Protein AF-A0A961CTZ3-F1 (afdb_monomer_lite)

Radius of gyration: 21.8 Å; chains: 1; bounding box: 81×41×42 Å

pLDDT: mean 79.79, std 11.02, range [47.0, 93.25]

Foldseek 3Di:
DDDDPDPPPPPPDPPQQLLRPVVLVVLLVVLVVLLVCVVVVNDPDNVVSVVSNVVSVVVSVVSVCVVPPQDPPVRVCVVVVVVCVVVLVVLVVVLVVLCVVCVPDPPSVVCSVCLNVLNNVVVCVVVVHDLPDPDDDPSSVSPSVHD

Structure (mmCIF, N/CA/C/O backbone):
data_AF-A0A961CTZ3-F1
#
_entry.id   AF-A0A961CTZ3-F1
#
loop_
_atom_site.group_PDB
_atom_site.id
_atom_site.type_symbol
_atom_site.label_atom_id
_atom_site.label_alt_id
_atom_site.label_comp_id
_atom_site.label_asym_id
_atom_site.label_entity_id
_atom_site.label_seq_id
_atom_site.pdbx_PDB_ins_code
_atom_site.Cartn_x
_atom_site.Cartn_y
_atom_site.Cartn_z
_atom_site.occupancy
_atom_site.B_iso_or_equiv
_atom_site.auth_seq_id
_atom_site.auth_comp_id
_atom_site.auth_asym_id
_atom_site.auth_atom_id
_atom_site.pdbx_PDB_model_num
ATOM 1 N N . MET A 1 1 ? -61.938 22.335 6.659 1.00 47.00 1 MET A N 1
ATOM 2 C CA . MET A 1 1 ? -61.024 21.591 5.774 1.00 47.00 1 ME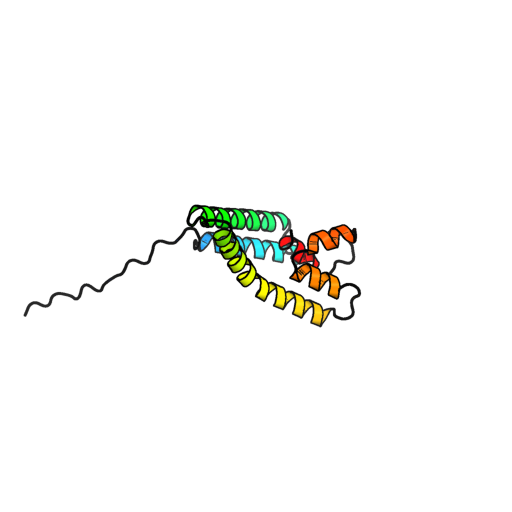T A CA 1
ATOM 3 C C . MET A 1 1 ? -59.648 22.204 5.959 1.00 47.00 1 MET A C 1
ATOM 5 O O . MET A 1 1 ? -59.317 23.171 5.294 1.00 47.00 1 MET A O 1
ATOM 9 N N . THR A 1 2 ? -58.949 21.775 7.008 1.00 52.38 2 THR A N 1
ATOM 10 C CA . THR A 1 2 ? -57.611 22.258 7.365 1.00 52.38 2 THR A CA 1
ATOM 11 C C . THR A 1 2 ? -56.605 21.347 6.687 1.00 52.38 2 THR A C 1
ATOM 13 O O . THR A 1 2 ? -56.461 20.193 7.081 1.00 52.38 2 THR A O 1
ATOM 16 N N . ASP A 1 3 ? -55.985 21.861 5.635 1.00 55.66 3 ASP A N 1
ATOM 17 C CA . ASP A 1 3 ? -54.875 21.227 4.940 1.00 55.66 3 ASP A CA 1
ATOM 18 C C . ASP A 1 3 ? -53.612 21.481 5.776 1.00 55.66 3 ASP A C 1
ATOM 20 O O . ASP A 1 3 ? -53.069 22.587 5.793 1.00 55.66 3 ASP A O 1
ATOM 24 N N . THR A 1 4 ? -53.227 20.513 6.607 1.00 60.91 4 THR A N 1
ATOM 25 C CA . THR A 1 4 ? -51.923 20.523 7.277 1.00 60.91 4 THR A CA 1
ATOM 26 C C . THR A 1 4 ? -50.895 20.032 6.264 1.00 60.91 4 THR A C 1
ATOM 28 O O . THR A 1 4 ? -51.023 18.883 5.836 1.00 60.91 4 THR A O 1
ATOM 31 N N . PRO A 1 5 ? -49.899 20.846 5.868 1.00 63.00 5 PRO A N 1
ATOM 32 C CA . PRO A 1 5 ? -48.878 20.387 4.943 1.00 63.00 5 PRO A CA 1
ATOM 33 C C . PRO A 1 5 ? -48.118 19.223 5.578 1.00 63.00 5 PRO A C 1
ATOM 35 O O . PRO A 1 5 ? -47.675 19.305 6.725 1.00 63.00 5 PRO A O 1
ATOM 38 N N . ASP A 1 6 ? -48.027 18.140 4.812 1.00 63.75 6 ASP A N 1
ATOM 39 C CA . ASP A 1 6 ? -47.239 16.948 5.087 1.00 63.75 6 ASP A CA 1
ATOM 40 C C . ASP A 1 6 ? -45.782 17.369 5.329 1.00 63.75 6 ASP A C 1
ATOM 42 O O . ASP A 1 6 ? -45.063 17.761 4.405 1.00 63.75 6 ASP A O 1
ATOM 46 N N . VAL A 1 7 ? -45.375 17.397 6.601 1.00 64.75 7 VAL A N 1
ATOM 47 C CA . VAL A 1 7 ? -43.984 17.625 6.992 1.00 64.75 7 VAL A CA 1
ATOM 48 C C . VAL A 1 7 ? -43.251 16.352 6.609 1.00 64.75 7 VAL A C 1
ATOM 50 O O . VAL A 1 7 ? -43.203 15.403 7.385 1.00 64.75 7 VAL A O 1
ATOM 53 N N . ALA A 1 8 ? -42.745 16.323 5.378 1.00 61.78 8 ALA A N 1
ATOM 54 C CA . ALA A 1 8 ? -41.881 15.261 4.904 1.00 61.78 8 ALA A CA 1
ATOM 55 C C . ALA A 1 8 ? -40.801 15.000 5.963 1.00 61.78 8 ALA A C 1
ATOM 57 O O . ALA A 1 8 ? -40.076 15.919 6.352 1.00 61.78 8 ALA A O 1
ATOM 58 N N . ASP A 1 9 ? -40.727 13.756 6.439 1.00 58.84 9 ASP A N 1
ATOM 59 C CA . ASP A 1 9 ? -39.667 13.249 7.306 1.00 58.84 9 ASP A CA 1
ATOM 60 C C . ASP A 1 9 ? -38.308 13.414 6.595 1.00 58.84 9 ASP A C 1
ATOM 62 O O . ASP A 1 9 ? -37.780 12.494 5.963 1.00 58.84 9 ASP A O 1
ATOM 66 N N . GLU A 1 10 ? -37.710 14.602 6.679 1.00 64.38 10 GLU A N 1
ATOM 67 C CA . GLU A 1 10 ? -36.299 14.800 6.375 1.00 64.38 10 GLU A CA 1
ATOM 68 C C . GLU A 1 10 ? -35.498 14.149 7.500 1.00 64.38 10 GLU A C 1
ATOM 70 O O . GLU A 1 10 ? -35.098 14.787 8.473 1.00 64.38 10 GLU A O 1
ATOM 75 N N . HIS A 1 11 ? -35.263 12.842 7.385 1.00 65.31 11 HIS A N 1
ATOM 76 C CA . HIS A 1 11 ? -34.263 12.178 8.205 1.00 65.31 11 HIS A CA 1
ATOM 77 C C . HIS A 1 11 ? -32.896 12.818 7.905 1.00 65.31 11 HIS A C 1
ATOM 79 O O . HIS A 1 11 ? -32.377 12.637 6.798 1.00 65.31 11 HIS A O 1
ATOM 85 N N . PRO A 1 12 ? -32.279 13.549 8.857 1.00 68.00 12 PRO A N 1
ATOM 86 C CA . PRO A 1 12 ? -30.979 14.154 8.622 1.00 68.00 12 PRO A CA 1
ATOM 87 C C . PRO A 1 12 ? -29.972 13.046 8.317 1.00 68.00 12 PRO A C 1
ATOM 89 O O . PRO A 1 12 ? -29.875 12.054 9.048 1.00 68.00 12 PRO A O 1
ATOM 92 N N . ALA A 1 13 ? -29.234 13.206 7.216 1.00 67.75 13 ALA A N 1
ATOM 93 C CA . ALA A 1 13 ? -28.199 12.259 6.832 1.00 67.75 13 ALA A CA 1
ATOM 94 C C . ALA A 1 13 ? -27.243 12.046 8.022 1.00 67.75 13 ALA A C 1
ATOM 96 O O . ALA A 1 13 ? -26.835 13.024 8.659 1.00 67.75 13 ALA A O 1
ATOM 97 N N . PRO A 1 14 ? -26.889 10.790 8.355 1.00 65.31 14 PRO A N 1
ATOM 98 C CA . PRO A 1 14 ? -26.038 10.515 9.501 1.00 65.31 14 PRO A CA 1
ATOM 99 C C . PRO A 1 14 ? -24.719 11.288 9.364 1.00 65.31 14 PRO A C 1
ATOM 101 O O . PRO A 1 14 ? -24.164 11.351 8.261 1.00 65.31 14 PRO A O 1
ATOM 104 N N . PRO A 1 15 ? -24.198 11.872 10.459 1.00 62.88 15 PRO A N 1
ATOM 105 C CA . PRO A 1 15 ? -22.993 12.682 10.399 1.00 62.88 15 PRO A CA 1
ATOM 106 C C . PRO A 1 15 ? -21.840 11.859 9.808 1.00 62.88 15 PRO A C 1
ATOM 108 O O . PRO A 1 15 ? -21.703 10.669 10.129 1.00 62.88 15 PRO A O 1
ATOM 111 N N . PRO A 1 16 ? -21.005 12.456 8.938 1.00 60.44 16 PRO A N 1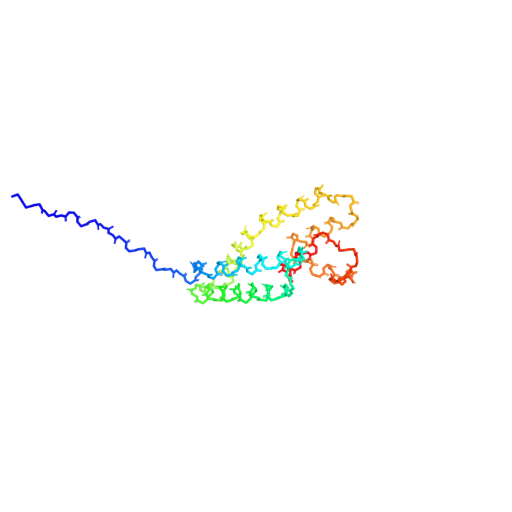
ATOM 112 C CA . PRO A 1 16 ? -19.912 11.739 8.304 1.00 60.44 16 PRO A CA 1
ATOM 113 C C . PRO A 1 16 ? -18.990 11.169 9.381 1.00 60.44 16 PRO A C 1
ATOM 115 O O . PRO A 1 16 ? -18.412 11.895 10.189 1.00 60.44 16 PRO A O 1
ATOM 118 N N . SER A 1 17 ? -18.852 9.844 9.408 1.00 65.50 17 SER A N 1
ATOM 119 C CA . SER A 1 17 ? -17.886 9.208 10.297 1.00 65.50 17 SER A CA 1
ATOM 120 C C . SER A 1 17 ? -16.477 9.600 9.847 1.00 65.50 17 SER A C 1
ATOM 122 O O . SER A 1 17 ? -16.220 9.677 8.646 1.00 65.50 17 SER A O 1
ATOM 124 N N . ILE A 1 18 ? -15.540 9.804 10.778 1.00 64.94 18 ILE A N 1
ATOM 125 C CA . ILE A 1 18 ? -14.134 10.120 10.451 1.00 64.94 18 ILE A CA 1
ATOM 126 C C . ILE A 1 18 ? -13.532 9.060 9.500 1.00 64.94 18 ILE A C 1
ATOM 128 O O . ILE A 1 18 ? -12.705 9.371 8.646 1.00 64.94 18 ILE A O 1
ATOM 132 N N . GLY A 1 19 ? -14.022 7.814 9.577 1.00 60.44 19 GLY A N 1
ATOM 133 C CA . GLY A 1 19 ? -13.673 6.713 8.672 1.00 60.44 19 GLY A CA 1
ATOM 134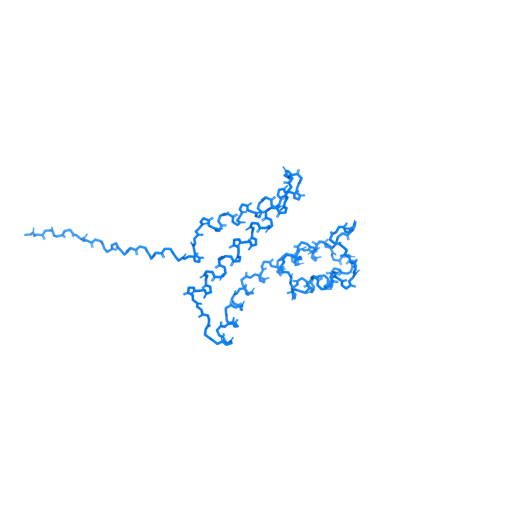 C C . GLY A 1 19 ? -14.170 6.862 7.225 1.00 60.44 19 GLY A C 1
ATOM 135 O O . GLY A 1 19 ? -13.687 6.148 6.348 1.00 60.44 19 GLY A O 1
ATOM 136 N N . THR A 1 20 ? -15.102 7.780 6.968 1.00 64.12 20 THR A N 1
ATOM 137 C CA . THR A 1 20 ? -15.753 8.024 5.672 1.00 64.12 20 THR A CA 1
ATOM 138 C C . THR A 1 20 ? -15.538 9.459 5.184 1.00 64.12 20 THR A C 1
ATOM 140 O O . THR A 1 20 ? -16.355 9.967 4.427 1.00 64.12 20 THR A O 1
ATOM 143 N N . LEU A 1 21 ? -14.466 10.142 5.607 1.00 75.31 21 LEU A N 1
ATOM 144 C CA . LEU A 1 21 ? -14.152 11.487 5.114 1.00 75.31 21 LEU A CA 1
ATOM 145 C C . LEU A 1 21 ? -13.710 11.419 3.641 1.00 75.31 21 LEU A C 1
ATOM 147 O O . LEU A 1 21 ? -12.596 10.950 3.358 1.00 75.31 21 LEU A O 1
ATOM 151 N N . PRO A 1 22 ? -14.533 11.895 2.683 1.00 79.25 22 PRO A N 1
ATOM 152 C CA . PRO A 1 22 ? -14.239 11.734 1.261 1.00 79.25 22 PRO A CA 1
ATOM 153 C C . PRO A 1 22 ? -12.964 12.481 0.855 1.00 79.25 22 PRO A C 1
ATOM 155 O O . PRO A 1 22 ? -12.187 11.971 0.053 1.00 79.25 22 PRO A O 1
ATOM 158 N N . GLY A 1 23 ? -12.689 13.632 1.483 1.00 84.69 23 GLY A N 1
ATOM 159 C CA . GLY A 1 23 ? -11.496 14.441 1.218 1.00 84.69 23 GLY A CA 1
ATOM 160 C C . GLY A 1 23 ? -10.180 13.711 1.503 1.00 84.69 23 GLY A C 1
ATOM 161 O O . GLY A 1 23 ? -9.275 13.734 0.673 1.00 84.69 23 GLY A O 1
ATOM 162 N N . LEU A 1 24 ? -10.083 12.978 2.621 1.00 86.06 24 LEU A N 1
ATOM 163 C CA . LEU A 1 24 ? -8.881 12.192 2.944 1.00 86.06 24 LEU A CA 1
ATOM 164 C C . LEU A 1 24 ? -8.688 11.029 1.968 1.00 86.06 24 LEU A C 1
ATOM 166 O O . LEU A 1 24 ? -7.562 10.686 1.610 1.00 86.06 24 LEU A O 1
ATOM 170 N N . THR A 1 25 ? -9.786 10.429 1.508 1.00 85.81 25 THR A N 1
ATOM 171 C CA . THR A 1 25 ? -9.727 9.387 0.475 1.00 85.81 25 THR A CA 1
ATOM 172 C C . THR A 1 25 ? -9.293 9.968 -0.873 1.00 85.81 25 THR A C 1
ATOM 174 O O . THR A 1 25 ? -8.460 9.359 -1.543 1.00 85.81 25 THR A O 1
ATOM 177 N N . GLY A 1 26 ? -9.773 11.162 -1.231 1.00 87.31 26 GLY A N 1
ATOM 178 C CA . GLY A 1 26 ? -9.342 11.899 -2.421 1.00 87.31 26 GLY A CA 1
ATOM 179 C C . GLY A 1 26 ? -7.852 12.243 -2.391 1.00 87.31 26 GLY A C 1
ATOM 180 O O . GLY A 1 26 ? -7.143 11.954 -3.351 1.00 87.31 26 GLY A O 1
ATOM 181 N N . LEU A 1 27 ? -7.347 12.748 -1.261 1.00 91.06 27 LEU A N 1
ATOM 182 C CA . LEU A 1 27 ? -5.918 13.030 -1.073 1.00 91.06 27 LEU A CA 1
ATOM 183 C C . LEU A 1 27 ? -5.049 11.774 -1.208 1.00 91.06 27 LEU A C 1
ATOM 185 O O . LEU A 1 27 ? -3.997 11.821 -1.841 1.00 91.06 27 LEU A O 1
ATOM 189 N N . ARG A 1 28 ? -5.505 10.628 -0.686 1.00 90.94 28 ARG A N 1
ATOM 190 C CA . ARG A 1 28 ? -4.823 9.340 -0.905 1.00 90.94 28 ARG A CA 1
ATOM 191 C C . ARG A 1 28 ? -4.814 8.948 -2.383 1.00 90.94 28 ARG A C 1
ATOM 193 O O . ARG A 1 28 ? -3.806 8.438 -2.857 1.00 90.94 28 ARG A O 1
ATOM 200 N N . GLY A 1 29 ? -5.906 9.193 -3.107 1.00 90.19 29 GLY A N 1
ATOM 201 C CA . GLY A 1 29 ? -5.973 8.983 -4.555 1.00 90.19 29 GLY A CA 1
ATOM 202 C C . GLY A 1 29 ? -4.966 9.849 -5.314 1.00 90.19 29 GLY A C 1
ATOM 203 O O . GLY A 1 29 ? -4.208 9.327 -6.125 1.00 90.19 29 GLY A O 1
ATOM 204 N N . ILE A 1 30 ? -4.891 11.142 -4.988 1.00 93.25 30 ILE A N 1
ATOM 205 C CA . ILE A 1 30 ? -3.910 12.077 -5.567 1.00 93.25 30 ILE A CA 1
ATOM 206 C C . ILE A 1 30 ? -2.479 11.604 -5.286 1.00 93.25 30 ILE A C 1
ATOM 208 O O . ILE A 1 30 ? -1.647 11.598 -6.191 1.00 93.25 30 ILE A O 1
ATOM 212 N N . ALA A 1 31 ? -2.203 11.148 -4.062 1.00 92.62 31 ALA A N 1
ATOM 213 C CA . ALA A 1 31 ? -0.900 10.609 -3.689 1.00 92.62 31 ALA A CA 1
ATOM 214 C C . ALA A 1 31 ? -0.503 9.402 -4.563 1.00 92.62 31 ALA A C 1
ATOM 216 O O . ALA A 1 31 ? 0.611 9.356 -5.079 1.00 92.62 31 ALA A O 1
ATOM 217 N N . VAL A 1 32 ? -1.432 8.469 -4.813 1.00 91.12 32 VAL A N 1
ATOM 218 C CA . VAL A 1 32 ? -1.205 7.324 -5.716 1.00 91.12 32 VAL A CA 1
ATOM 219 C C . VAL A 1 32 ? -0.968 7.782 -7.158 1.00 91.12 32 VAL A C 1
ATOM 221 O O . VAL A 1 32 ? -0.048 7.288 -7.807 1.00 91.12 32 VAL A O 1
ATOM 224 N N . VAL A 1 33 ? -1.749 8.745 -7.660 1.00 92.56 33 VAL A N 1
ATOM 225 C CA . VAL A 1 33 ? -1.565 9.298 -9.014 1.00 92.56 33 VAL A CA 1
ATOM 226 C C . VAL A 1 33 ? -0.184 9.936 -9.166 1.00 92.56 33 VAL A C 1
ATOM 228 O O . VAL A 1 33 ? 0.481 9.695 -10.171 1.00 92.56 33 VAL A O 1
ATOM 231 N N . ALA A 1 34 ? 0.290 10.680 -8.164 1.00 90.12 34 ALA A N 1
ATOM 232 C CA . ALA A 1 34 ? 1.631 11.262 -8.178 1.00 90.12 34 ALA A CA 1
ATOM 233 C C . ALA A 1 34 ? 2.732 10.185 -8.237 1.00 90.12 34 ALA A C 1
ATOM 235 O O . ALA A 1 34 ? 3.700 10.335 -8.984 1.00 90.12 34 ALA A O 1
ATOM 236 N N . VAL A 1 35 ? 2.567 9.068 -7.515 1.00 88.94 35 VAL A N 1
ATOM 237 C CA . VAL A 1 35 ? 3.500 7.927 -7.574 1.00 88.94 35 VAL A CA 1
ATOM 238 C C . VAL A 1 35 ? 3.516 7.294 -8.966 1.00 88.94 35 VAL A C 1
ATOM 240 O O . VAL A 1 35 ? 4.593 6.997 -9.486 1.00 88.94 35 VAL A O 1
ATOM 243 N N . VAL A 1 36 ? 2.350 7.106 -9.590 1.00 89.88 36 VAL A N 1
ATOM 244 C CA . VAL A 1 36 ? 2.255 6.575 -10.960 1.00 89.88 36 VAL A CA 1
ATOM 245 C C . VAL A 1 36 ? 2.905 7.538 -11.956 1.00 89.88 36 VAL A C 1
ATOM 247 O O . VAL A 1 36 ? 3.732 7.112 -12.757 1.00 89.88 36 VAL A O 1
ATOM 250 N N . ALA A 1 37 ? 2.607 8.837 -11.870 1.00 90.44 37 ALA A N 1
ATOM 251 C CA . ALA A 1 37 ? 3.189 9.861 -12.736 1.00 90.44 37 ALA A CA 1
ATOM 252 C C . ALA A 1 37 ? 4.723 9.913 -12.633 1.00 90.44 37 ALA A C 1
ATOM 254 O O . ALA A 1 37 ? 5.397 10.042 -13.655 1.00 90.44 37 ALA A O 1
ATOM 255 N N . TYR A 1 38 ? 5.278 9.745 -11.428 1.00 87.81 38 TYR A N 1
ATOM 256 C CA . TYR A 1 38 ? 6.723 9.624 -11.223 1.00 87.81 38 TYR A CA 1
ATOM 257 C C . TYR A 1 38 ? 7.321 8.423 -11.969 1.00 87.81 38 TYR A C 1
ATOM 259 O O . TYR A 1 38 ? 8.317 8.575 -12.671 1.00 87.81 38 TYR A O 1
ATOM 267 N N . HIS A 1 39 ? 6.698 7.243 -11.883 1.00 85.06 39 HIS A N 1
ATOM 268 C CA . HIS A 1 39 ? 7.195 6.044 -12.576 1.00 85.06 39 HIS A CA 1
ATOM 269 C C . HIS A 1 39 ? 7.083 6.144 -14.104 1.00 85.06 39 HIS A C 1
ATOM 271 O O . HIS A 1 39 ? 7.855 5.507 -14.814 1.00 85.06 39 HIS A O 1
ATOM 277 N N . LEU A 1 40 ? 6.153 6.956 -14.609 1.00 89.56 40 LEU A N 1
ATOM 278 C CA . LEU A 1 40 ? 6.020 7.261 -16.036 1.00 89.56 40 LEU A CA 1
ATOM 279 C C . LEU A 1 40 ? 6.966 8.383 -16.508 1.00 89.56 40 LEU A C 1
ATOM 281 O O . LEU A 1 40 ? 6.976 8.713 -17.690 1.00 89.56 40 LEU A O 1
ATOM 285 N N . GLY A 1 41 ? 7.756 8.976 -15.605 1.00 88.56 41 GLY A N 1
ATOM 286 C CA . GLY A 1 41 ? 8.712 10.040 -15.921 1.00 88.56 41 GLY A CA 1
ATOM 287 C C . GLY A 1 41 ? 8.111 11.447 -16.011 1.00 88.56 41 GLY A C 1
ATOM 288 O O . GLY A 1 41 ? 8.810 12.374 -16.410 1.00 88.56 41 GLY A O 1
ATOM 289 N N . TYR A 1 42 ? 6.844 11.639 -15.630 1.00 90.44 42 TYR A N 1
ATOM 290 C CA . TYR A 1 42 ? 6.161 12.938 -15.720 1.00 90.44 42 TYR A CA 1
ATOM 291 C C . TYR A 1 42 ? 6.439 13.880 -14.545 1.00 90.44 42 TYR A C 1
ATOM 293 O O . TYR A 1 42 ? 6.212 15.082 -14.662 1.00 90.44 42 TYR A O 1
ATOM 301 N N . LEU A 1 43 ? 6.886 13.357 -13.402 1.00 87.81 43 LEU A N 1
ATOM 302 C CA . LEU A 1 43 ? 7.090 14.149 -12.191 1.00 87.81 43 LEU A CA 1
ATOM 303 C C . LEU A 1 43 ? 8.350 13.686 -11.449 1.00 87.81 43 LEU A C 1
ATOM 305 O O . LEU A 1 43 ? 8.530 12.481 -11.292 1.00 87.81 43 LEU A O 1
ATOM 309 N N . PRO A 1 44 ? 9.208 14.589 -10.945 1.00 84.31 44 PRO A N 1
ATOM 310 C CA . PRO A 1 44 ? 10.241 14.226 -9.980 1.00 84.31 44 PRO A CA 1
ATOM 311 C C . PRO A 1 44 ? 9.642 14.035 -8.573 1.00 84.31 44 PRO A C 1
ATOM 313 O O . PRO A 1 44 ? 8.603 14.594 -8.240 1.00 84.31 44 PRO A O 1
ATOM 316 N N . GLY A 1 45 ? 10.316 13.272 -7.708 1.00 81.56 45 GLY A N 1
ATOM 317 C CA . GLY A 1 45 ? 9.976 13.230 -6.278 1.00 81.56 45 GLY A CA 1
ATOM 318 C C . GLY A 1 45 ? 8.815 12.314 -5.870 1.00 81.56 45 GLY A C 1
ATOM 319 O O . GLY A 1 45 ? 8.104 12.617 -4.914 1.00 81.56 45 GLY A O 1
ATOM 320 N N . GLY A 1 46 ? 8.633 11.166 -6.533 1.00 78.88 46 GLY A N 1
ATOM 321 C CA . GLY A 1 46 ? 7.558 10.209 -6.220 1.00 78.88 46 GLY A CA 1
ATOM 322 C C . GLY A 1 46 ? 7.519 9.705 -4.768 1.00 78.88 46 GLY A C 1
ATOM 323 O O . GLY A 1 46 ? 6.462 9.275 -4.309 1.00 78.88 46 GLY A O 1
ATOM 324 N N . PHE A 1 47 ? 8.625 9.810 -4.022 1.00 81.44 47 PHE A N 1
ATOM 325 C CA . PHE A 1 47 ? 8.691 9.468 -2.596 1.00 81.44 47 PHE A CA 1
ATOM 326 C C . PHE A 1 47 ? 7.705 10.283 -1.743 1.00 81.44 47 PHE A C 1
ATOM 328 O O . PHE A 1 47 ? 7.074 9.721 -0.855 1.00 81.44 47 PHE A O 1
ATOM 335 N N . VAL A 1 48 ? 7.457 11.554 -2.085 1.00 88.38 48 VAL A N 1
ATOM 336 C CA . VAL A 1 48 ? 6.485 12.402 -1.371 1.00 88.38 48 VAL A CA 1
ATOM 337 C C . VAL A 1 48 ? 5.069 11.826 -1.469 1.00 88.38 48 VAL A C 1
ATOM 339 O O . VAL A 1 48 ? 4.309 11.855 -0.503 1.00 88.38 48 VAL A O 1
ATOM 342 N N . GLY A 1 49 ? 4.708 11.267 -2.630 1.00 88.00 49 GLY A N 1
ATOM 343 C CA . GLY A 1 49 ? 3.416 10.606 -2.819 1.00 88.00 49 GLY A CA 1
ATOM 344 C C . GLY A 1 49 ? 3.283 9.347 -1.960 1.00 88.00 49 GLY A C 1
ATOM 345 O O . GLY A 1 49 ? 2.233 9.112 -1.362 1.00 88.00 49 GLY A O 1
ATOM 346 N N . VAL A 1 50 ? 4.359 8.567 -1.839 1.00 86.88 50 VAL A N 1
ATOM 347 C CA . VAL A 1 50 ? 4.402 7.381 -0.971 1.00 86.88 50 VAL A CA 1
ATOM 348 C C . VAL A 1 50 ? 4.237 7.779 0.501 1.00 86.88 50 VAL A C 1
ATOM 350 O O . VAL A 1 50 ? 3.361 7.239 1.183 1.00 86.88 50 VAL A O 1
ATOM 353 N N . ASP A 1 51 ? 5.001 8.771 0.966 1.00 90.44 51 ASP A N 1
ATOM 354 C CA . ASP A 1 51 ? 4.950 9.267 2.346 1.00 90.44 51 ASP A CA 1
ATOM 355 C C . ASP A 1 51 ? 3.553 9.787 2.699 1.00 90.44 51 ASP A C 1
ATOM 357 O O . ASP A 1 51 ? 2.961 9.390 3.708 1.00 90.44 51 ASP A O 1
ATOM 361 N N . LEU A 1 52 ? 2.971 10.615 1.826 1.00 90.81 52 LEU A N 1
ATOM 362 C CA . LEU A 1 52 ? 1.630 11.161 2.020 1.00 90.81 52 LEU A CA 1
ATOM 363 C C . LEU A 1 52 ? 0.573 10.051 2.083 1.00 90.81 52 LEU A C 1
ATOM 365 O O . LEU A 1 52 ? -0.302 10.068 2.954 1.00 90.81 52 LEU A O 1
ATOM 369 N N . PHE A 1 53 ? 0.651 9.060 1.192 1.00 90.31 53 PHE A N 1
ATOM 370 C CA . PHE A 1 53 ? -0.281 7.936 1.195 1.00 90.31 53 PHE A CA 1
ATOM 371 C C . PHE A 1 53 ? -0.219 7.144 2.508 1.00 90.31 53 PHE A C 1
ATOM 373 O O . PHE A 1 53 ? -1.272 6.789 3.060 1.00 90.31 53 PHE A O 1
ATOM 380 N N . PHE A 1 54 ? 0.984 6.876 3.023 1.00 88.88 54 PHE A N 1
ATOM 381 C CA . PHE A 1 54 ? 1.163 6.135 4.269 1.00 88.88 54 PHE A CA 1
ATOM 382 C C . PHE A 1 54 ? 0.723 6.930 5.493 1.00 88.88 54 PHE A C 1
ATOM 384 O O . PHE A 1 54 ? -0.025 6.387 6.310 1.00 88.88 54 PHE A O 1
ATOM 391 N N . VAL A 1 55 ? 1.085 8.211 5.588 1.00 92.69 55 VAL A N 1
ATOM 392 C CA . VAL A 1 55 ? 0.665 9.087 6.694 1.00 92.69 55 VAL A CA 1
ATOM 393 C C . VAL A 1 55 ? -0.860 9.175 6.766 1.00 92.69 55 VAL A C 1
ATOM 395 O O . VAL A 1 55 ? -1.444 8.929 7.824 1.00 92.69 55 VAL A O 1
ATOM 398 N N . LEU A 1 56 ? -1.532 9.432 5.638 1.00 91.62 56 LEU A N 1
ATOM 399 C CA . LEU A 1 56 ? -2.997 9.510 5.594 1.00 91.62 56 LEU A CA 1
ATOM 400 C C . LEU A 1 56 ? -3.661 8.166 5.918 1.00 91.62 56 LEU A C 1
ATOM 402 O O . LEU A 1 56 ? -4.691 8.121 6.595 1.00 91.62 56 LEU A O 1
ATOM 406 N N . SER A 1 57 ? -3.084 7.059 5.444 1.00 88.25 57 SER A N 1
ATOM 407 C CA . SER A 1 57 ? -3.602 5.719 5.735 1.00 88.25 57 SER A CA 1
ATOM 408 C C . SER A 1 57 ? -3.441 5.360 7.215 1.00 88.25 57 SER A C 1
ATOM 410 O O . SER A 1 57 ? -4.371 4.803 7.797 1.00 88.25 57 SER A O 1
ATOM 412 N N . GLY A 1 58 ? -2.304 5.704 7.826 1.00 88.19 58 GLY A N 1
ATOM 413 C CA . GLY A 1 58 ? -2.035 5.511 9.250 1.00 88.19 58 GLY A CA 1
ATOM 414 C C . GLY A 1 58 ? -2.965 6.346 10.123 1.00 88.19 58 GLY A C 1
ATOM 415 O O . GLY A 1 58 ? -3.614 5.798 11.012 1.00 88.19 58 GLY A O 1
ATOM 416 N N . PHE A 1 59 ? -3.118 7.635 9.807 1.00 90.38 59 PHE A N 1
ATOM 417 C CA . PHE A 1 59 ? -4.073 8.517 10.478 1.00 90.38 59 PHE A CA 1
ATOM 418 C C . PHE A 1 59 ? -5.488 7.925 10.456 1.00 90.38 59 PHE A C 1
ATOM 420 O O . PHE A 1 59 ? -6.083 7.720 11.510 1.00 90.38 59 PHE A O 1
ATOM 427 N N . LEU A 1 60 ? -5.994 7.545 9.276 1.00 87.88 60 LEU A N 1
ATOM 428 C CA . LEU A 1 60 ? -7.349 7.007 9.132 1.00 87.88 60 LEU A CA 1
ATOM 429 C C . LEU A 1 60 ? -7.550 5.687 9.892 1.00 87.88 60 LEU A C 1
ATOM 431 O O . LEU A 1 60 ? -8.597 5.478 10.505 1.00 87.88 60 LEU A O 1
ATOM 435 N N . ILE A 1 61 ? -6.560 4.789 9.853 1.00 86.69 61 ILE A N 1
ATOM 436 C CA . ILE A 1 61 ? -6.598 3.523 10.597 1.00 86.69 61 ILE A CA 1
ATOM 437 C C . ILE A 1 61 ? -6.668 3.792 12.099 1.00 86.69 61 ILE A C 1
ATOM 439 O O . ILE A 1 61 ? -7.529 3.222 12.771 1.00 86.69 61 ILE A O 1
ATOM 443 N N . THR A 1 62 ? -5.800 4.662 12.610 1.00 88.38 62 THR A N 1
ATOM 444 C CA . THR A 1 62 ? -5.741 4.998 14.034 1.00 88.38 62 THR A CA 1
ATOM 445 C C . THR A 1 62 ? -7.014 5.704 14.484 1.00 88.38 62 THR A C 1
ATOM 447 O O . THR A 1 62 ? -7.603 5.302 15.484 1.00 88.38 62 THR A O 1
ATOM 450 N N . SER A 1 63 ? -7.521 6.676 13.721 1.00 86.31 63 SER A N 1
ATOM 451 C CA . SER A 1 63 ? -8.801 7.331 14.014 1.00 86.31 63 SER A CA 1
ATOM 452 C C . SER A 1 63 ? -9.962 6.3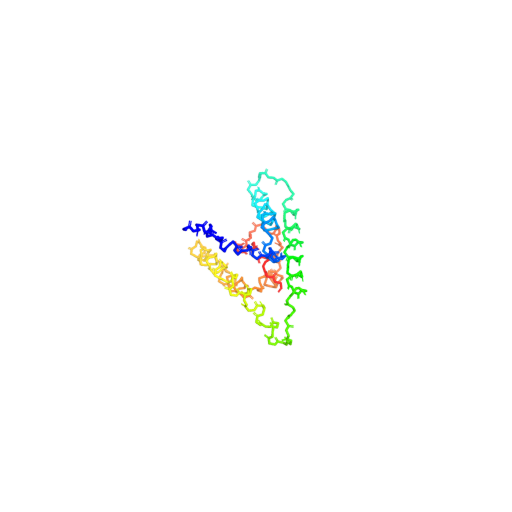36 14.032 1.00 86.31 63 SER A C 1
ATOM 454 O O . SER A 1 63 ? -10.808 6.392 14.925 1.00 86.31 63 SER A O 1
ATOM 456 N N . LEU A 1 64 ? -9.993 5.380 13.095 1.00 85.06 64 LEU A N 1
ATOM 457 C CA . LEU A 1 64 ? -11.004 4.323 13.094 1.00 85.06 64 LEU A CA 1
ATOM 458 C C . LEU A 1 64 ? -10.879 3.439 14.341 1.00 85.06 64 LEU A C 1
ATOM 460 O O . LEU A 1 64 ? -11.895 3.123 14.960 1.00 85.06 64 LEU A O 1
ATOM 464 N N . LEU A 1 65 ? -9.653 3.076 14.725 1.00 86.38 65 LEU A N 1
ATOM 465 C CA . LEU A 1 65 ? -9.378 2.268 15.910 1.00 86.38 65 LEU A CA 1
ATOM 466 C C . LEU A 1 65 ? -9.807 2.983 17.197 1.00 86.38 65 LEU A C 1
ATOM 468 O O . LEU A 1 65 ? -10.423 2.355 18.050 1.00 86.38 65 LEU A O 1
ATOM 472 N N . MET A 1 66 ? -9.555 4.289 17.310 1.00 87.44 66 MET A N 1
ATOM 473 C CA . MET A 1 66 ? -10.000 5.091 18.454 1.00 87.44 66 MET A CA 1
ATOM 474 C C . MET A 1 66 ? -11.521 5.266 18.483 1.00 87.44 66 MET A C 1
ATOM 476 O O . MET A 1 66 ? -12.120 5.218 19.551 1.00 87.44 66 MET A O 1
ATOM 480 N N . SER A 1 67 ? -12.161 5.425 17.319 1.00 86.12 67 SER A N 1
ATOM 481 C CA . SER A 1 67 ? -13.621 5.577 17.241 1.00 86.12 67 SER A CA 1
ATOM 482 C C . SER A 1 67 ? -14.385 4.282 17.539 1.00 86.12 67 SER A C 1
ATOM 484 O O . SER A 1 67 ? -15.520 4.324 18.010 1.00 86.12 67 SER A O 1
ATOM 486 N N . ARG A 1 68 ? -13.794 3.124 17.215 1.00 85.06 68 ARG A N 1
ATOM 487 C CA . ARG A 1 68 ? -14.416 1.797 17.339 1.00 85.06 68 ARG A CA 1
ATOM 488 C C . ARG A 1 68 ? -13.367 0.767 17.772 1.00 85.06 68 ARG A C 1
ATOM 490 O O . ARG A 1 68 ? -12.970 -0.078 16.957 1.00 85.06 68 ARG A O 1
ATOM 497 N N . PRO A 1 69 ? -12.907 0.832 19.033 1.00 86.88 69 PRO A N 1
ATOM 498 C CA . PRO A 1 69 ? -11.843 -0.034 19.509 1.00 86.88 69 PRO A CA 1
ATOM 499 C C . PRO A 1 69 ? -12.295 -1.503 19.503 1.00 86.88 69 PRO A C 1
ATOM 501 O O . PRO A 1 69 ? -13.389 -1.826 19.976 1.00 86.88 69 P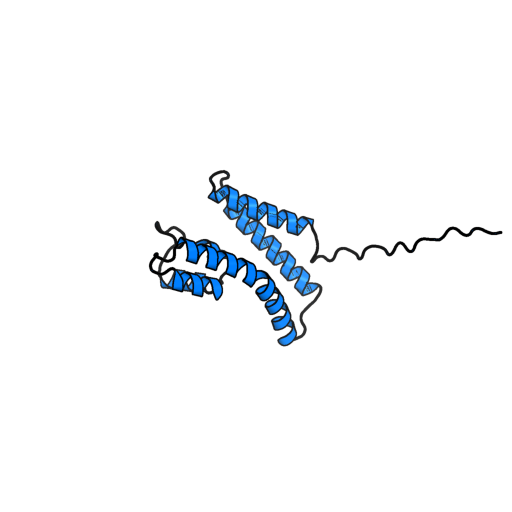RO A O 1
ATOM 504 N N . PRO A 1 70 ? -11.489 -2.424 18.948 1.00 87.69 70 PRO A N 1
ATOM 505 C CA . PRO A 1 70 ? -11.791 -3.843 18.998 1.00 87.69 70 PRO A CA 1
ATOM 506 C C . PRO A 1 70 ? -11.699 -4.361 20.436 1.00 87.69 70 PRO A C 1
ATOM 508 O O . PRO A 1 70 ? -10.716 -4.124 21.131 1.00 87.69 70 PRO A O 1
ATOM 511 N N . VAL A 1 71 ? -12.697 -5.137 20.860 1.00 91.44 71 VAL A N 1
ATOM 512 C CA . VAL A 1 71 ? -12.703 -5.773 22.184 1.00 91.44 71 VAL A CA 1
ATOM 513 C C . VAL A 1 71 ? -12.027 -7.143 22.107 1.00 91.44 71 VAL A C 1
ATOM 515 O O . VAL A 1 71 ? -12.499 -8.050 21.408 1.00 91.44 71 VAL A O 1
ATOM 518 N N . GLY A 1 72 ? -10.913 -7.283 22.829 1.00 90.75 72 GLY A N 1
ATOM 519 C CA . GLY A 1 72 ? -10.135 -8.518 22.942 1.00 90.75 72 GLY A CA 1
ATOM 520 C C . GLY A 1 72 ? -9.492 -9.005 21.635 1.00 90.75 72 GLY A C 1
ATOM 521 O O . GLY A 1 72 ? -9.663 -8.435 20.552 1.00 90.75 72 GLY A O 1
ATOM 522 N N . ALA A 1 73 ? -8.771 -10.127 21.722 1.00 88.00 73 ALA A N 1
ATOM 523 C CA . ALA A 1 73 ? -8.057 -10.714 20.584 1.00 88.00 73 ALA A CA 1
ATOM 524 C C . ALA A 1 73 ? -8.993 -11.078 19.414 1.00 88.00 73 ALA A C 1
ATOM 526 O O . ALA A 1 73 ? -8.649 -10.884 18.248 1.00 88.00 73 ALA A O 1
ATOM 527 N N . ALA A 1 74 ? -10.210 -11.553 19.699 1.00 89.25 74 ALA A N 1
ATOM 528 C CA . ALA A 1 74 ? -11.194 -11.883 18.668 1.00 89.25 74 ALA A CA 1
ATOM 529 C C . ALA A 1 74 ? -11.704 -10.638 17.916 1.00 89.25 74 ALA A C 1
ATOM 531 O O . ALA A 1 74 ? -11.908 -10.690 16.700 1.00 89.25 74 ALA A O 1
ATOM 532 N N . GLY A 1 75 ? -11.887 -9.508 18.610 1.00 87.56 75 GLY A N 1
ATOM 533 C CA . GLY A 1 75 ? -12.234 -8.229 17.990 1.00 87.56 75 GLY A CA 1
ATOM 534 C C . GLY A 1 75 ? -11.133 -7.735 17.056 1.00 87.56 75 GLY A C 1
ATOM 535 O O . GLY A 1 75 ? -11.420 -7.356 15.918 1.00 87.56 75 GLY A O 1
ATOM 536 N N . LEU A 1 76 ? -9.877 -7.824 17.505 1.00 87.69 76 LEU A N 1
ATOM 537 C CA . LEU A 1 76 ? -8.713 -7.413 16.722 1.00 87.69 76 LEU A CA 1
ATOM 538 C C . LEU A 1 76 ? -8.547 -8.287 15.472 1.00 87.69 76 LEU A C 1
ATOM 540 O O . LEU A 1 76 ? -8.411 -7.764 14.365 1.00 87.69 76 LEU A O 1
ATOM 544 N N . ARG A 1 77 ? -8.669 -9.614 15.618 1.00 88.69 77 ARG A N 1
ATOM 545 C CA . ARG A 1 77 ? -8.652 -10.556 14.486 1.00 88.69 77 ARG A CA 1
ATOM 546 C C . ARG A 1 77 ? -9.744 -10.242 13.467 1.00 88.69 77 ARG A C 1
ATOM 548 O O . ARG A 1 77 ? -9.465 -10.214 12.274 1.00 88.69 77 ARG A O 1
ATOM 555 N N . ARG A 1 78 ? -10.975 -9.958 13.910 1.00 87.50 78 ARG A N 1
ATOM 556 C CA . ARG A 1 78 ? -12.076 -9.568 13.007 1.00 87.50 78 ARG A CA 1
ATOM 557 C C . ARG A 1 78 ? -11.796 -8.253 12.278 1.00 87.50 78 ARG A C 1
ATOM 559 O O . ARG A 1 78 ? -12.170 -8.123 11.114 1.00 87.50 78 ARG A O 1
ATOM 566 N N . TRP A 1 79 ? -11.156 -7.291 12.940 1.00 86.00 79 TRP A N 1
ATOM 567 C CA . TRP A 1 79 ? -10.788 -6.011 12.333 1.00 86.00 79 TRP A CA 1
ATOM 568 C C . TRP A 1 79 ? -9.775 -6.199 11.198 1.00 86.00 79 TRP A C 1
ATOM 570 O O . TRP A 1 79 ? -10.037 -5.776 10.069 1.00 86.00 79 TRP A O 1
ATOM 580 N N . TRP A 1 80 ? -8.691 -6.934 11.459 1.00 86.00 80 TRP A N 1
ATOM 581 C CA . TRP A 1 80 ? -7.675 -7.237 10.449 1.00 86.00 80 TRP A CA 1
ATOM 582 C C . TRP A 1 80 ? -8.202 -8.148 9.338 1.00 86.00 80 TRP A C 1
ATOM 584 O O . TRP A 1 80 ? -7.946 -7.887 8.166 1.00 86.00 80 TRP A O 1
ATOM 594 N N . ALA A 1 81 ? -9.017 -9.155 9.665 1.00 88.12 81 ALA A N 1
ATOM 595 C CA . ALA A 1 81 ? -9.583 -10.070 8.673 1.00 88.12 81 ALA A CA 1
ATOM 596 C C . ALA A 1 81 ? -10.452 -9.351 7.629 1.00 88.12 81 ALA A C 1
ATOM 598 O O . ALA A 1 81 ? -10.378 -9.676 6.445 1.00 88.12 81 ALA A O 1
ATOM 599 N N . ARG A 1 82 ? -11.246 -8.345 8.031 1.00 85.94 82 ARG A N 1
ATOM 600 C CA . ARG A 1 82 ? -12.005 -7.513 7.077 1.00 85.94 82 ARG A CA 1
ATOM 601 C C . ARG A 1 82 ? -11.080 -6.744 6.139 1.00 85.94 82 ARG A C 1
ATOM 603 O O . ARG A 1 82 ? -11.370 -6.632 4.951 1.00 85.94 82 ARG A O 1
ATOM 610 N N . ARG A 1 83 ? -9.968 -6.227 6.668 1.00 85.19 83 ARG A N 1
ATOM 611 C CA . ARG A 1 83 ? -8.982 -5.481 5.884 1.00 85.19 83 ARG A CA 1
ATOM 612 C C . ARG A 1 83 ? -8.283 -6.379 4.866 1.00 85.19 83 ARG A C 1
ATOM 614 O O . ARG A 1 83 ? -8.238 -6.012 3.696 1.00 85.19 83 ARG A O 1
ATOM 621 N N . VAL A 1 84 ? -7.824 -7.557 5.287 1.00 86.38 84 VAL A N 1
ATOM 622 C CA . VAL A 1 84 ? -7.197 -8.548 4.399 1.00 86.38 84 VAL A CA 1
ATOM 623 C C . VAL A 1 84 ? -8.178 -8.974 3.309 1.00 86.38 84 VAL A C 1
ATOM 625 O O . VAL A 1 84 ? -7.887 -8.780 2.136 1.00 86.38 84 VAL A O 1
ATOM 628 N N . ARG A 1 85 ? -9.398 -9.400 3.670 1.00 87.50 85 ARG A N 1
ATOM 629 C CA . ARG A 1 85 ? -10.442 -9.803 2.705 1.00 87.50 85 ARG A CA 1
ATOM 630 C C . ARG A 1 85 ? -10.784 -8.734 1.667 1.00 87.50 85 ARG A C 1
ATOM 632 O O . ARG A 1 85 ? -11.185 -9.076 0.562 1.00 87.50 85 ARG A O 1
ATOM 639 N N . ARG A 1 86 ? -10.643 -7.453 2.015 1.00 85.38 86 ARG A N 1
ATOM 640 C CA . ARG A 1 86 ? -10.858 -6.337 1.086 1.00 85.38 86 ARG A CA 1
ATOM 641 C C . ARG A 1 86 ? -9.675 -6.122 0.134 1.00 85.38 86 ARG A C 1
ATOM 643 O O . ARG A 1 86 ? -9.887 -5.641 -0.971 1.00 85.38 86 ARG A O 1
ATOM 650 N N . LEU A 1 87 ? -8.446 -6.425 0.553 1.00 84.06 87 LEU A N 1
ATOM 651 C CA . LEU A 1 87 ? -7.225 -6.179 -0.227 1.00 84.06 87 LEU A CA 1
ATOM 652 C C . LEU A 1 87 ? -6.837 -7.381 -1.100 1.00 84.06 87 LEU A C 1
ATOM 654 O O . LEU A 1 87 ? -6.417 -7.189 -2.239 1.00 84.06 87 LEU A O 1
ATOM 658 N N . THR A 1 88 ? -7.043 -8.607 -0.609 1.00 85.94 88 THR A N 1
ATOM 659 C CA . THR A 1 88 ? -6.684 -9.853 -1.306 1.00 85.94 88 THR A CA 1
ATOM 660 C C . THR A 1 88 ? -7.226 -9.959 -2.737 1.00 85.94 88 THR A C 1
ATOM 662 O O . THR A 1 88 ? -6.454 -10.376 -3.594 1.00 85.94 88 THR A O 1
ATOM 665 N N . PRO A 1 89 ? -8.478 -9.571 -3.066 1.00 86.88 89 PRO A N 1
ATOM 666 C CA . PRO A 1 89 ? -8.986 -9.713 -4.432 1.00 86.88 89 PRO A CA 1
ATOM 667 C C . PRO A 1 89 ? -8.182 -8.904 -5.454 1.00 86.88 89 PRO A C 1
ATOM 669 O O . PRO A 1 89 ? -7.841 -9.416 -6.515 1.00 86.88 89 PRO A O 1
ATOM 672 N N . ALA A 1 90 ? -7.825 -7.661 -5.118 1.00 86.38 90 ALA A N 1
ATOM 673 C CA . ALA A 1 90 ? -7.035 -6.808 -6.003 1.00 86.38 90 ALA A CA 1
ATOM 674 C C . ALA A 1 90 ? -5.614 -7.359 -6.188 1.00 86.38 90 ALA A C 1
ATOM 676 O O . ALA A 1 90 ? -5.116 -7.420 -7.309 1.00 86.38 90 ALA A O 1
ATOM 677 N N . VAL A 1 91 ? -4.994 -7.825 -5.099 1.00 85.31 91 VAL A N 1
ATOM 678 C CA . VAL A 1 91 ? -3.671 -8.469 -5.139 1.00 85.31 91 VAL A CA 1
ATOM 679 C C . VAL A 1 91 ? -3.712 -9.718 -6.013 1.00 85.31 91 VAL A C 1
ATOM 681 O O . VAL A 1 91 ? -2.836 -9.907 -6.850 1.00 85.31 91 VAL A O 1
ATOM 684 N N . ALA A 1 92 ? -4.759 -10.532 -5.874 1.00 86.69 92 ALA A N 1
ATOM 685 C CA . ALA A 1 92 ? -4.912 -11.750 -6.648 1.00 86.69 92 ALA A CA 1
ATOM 686 C C . ALA A 1 92 ? -5.021 -11.479 -8.147 1.00 86.69 92 ALA A C 1
ATOM 688 O O . ALA A 1 92 ? -4.350 -12.143 -8.931 1.00 86.69 92 ALA A O 1
ATOM 689 N N . VAL A 1 93 ? -5.801 -10.471 -8.542 1.00 90.00 93 VAL A N 1
ATOM 690 C CA . VAL A 1 93 ? -5.903 -10.054 -9.948 1.00 90.00 93 VAL A CA 1
ATOM 691 C C . VAL A 1 93 ? -4.541 -9.625 -10.493 1.00 90.00 93 VAL A C 1
ATOM 693 O O . VAL A 1 93 ? -4.154 -10.075 -11.568 1.00 90.00 93 VAL A O 1
ATOM 696 N N . VAL A 1 94 ? -3.789 -8.807 -9.749 1.00 86.88 94 VAL A N 1
ATOM 697 C CA . VAL A 1 94 ? -2.456 -8.346 -10.174 1.00 86.88 94 VAL A CA 1
ATOM 698 C C . VAL A 1 94 ? -1.485 -9.516 -10.314 1.00 86.88 94 VAL A C 1
ATOM 700 O O . VAL A 1 94 ? -0.813 -9.633 -11.335 1.00 86.88 94 VAL A O 1
ATOM 703 N N . VAL A 1 95 ? -1.438 -10.413 -9.328 1.00 86.44 95 VAL A N 1
ATOM 704 C CA . VAL A 1 95 ? -0.553 -11.585 -9.358 1.00 86.44 95 VAL A CA 1
ATOM 705 C C . VAL A 1 95 ? -0.903 -12.510 -10.523 1.00 86.44 95 VAL A C 1
ATOM 707 O O . VAL A 1 95 ? -0.004 -12.941 -11.238 1.00 86.44 95 VAL A O 1
ATOM 710 N N . LEU A 1 96 ? -2.189 -12.781 -10.762 1.00 88.81 96 LEU A N 1
ATOM 711 C CA . LEU A 1 96 ? -2.623 -13.608 -11.891 1.00 88.81 96 LEU A CA 1
ATOM 712 C C . LEU A 1 96 ? -2.280 -12.965 -13.239 1.00 88.81 96 LEU A C 1
ATOM 714 O O . LEU A 1 96 ? -1.802 -13.661 -14.133 1.00 88.81 96 LEU A O 1
ATOM 718 N N . ALA A 1 97 ? -2.473 -11.651 -13.379 1.00 88.06 97 ALA A N 1
ATOM 719 C CA . ALA A 1 97 ? -2.108 -10.921 -14.591 1.00 88.06 97 ALA A CA 1
ATOM 720 C C . ALA A 1 97 ? -0.594 -10.967 -14.849 1.00 88.06 97 ALA A C 1
ATOM 722 O O . ALA A 1 97 ? -0.160 -11.225 -15.970 1.00 88.06 97 ALA A O 1
ATOM 723 N N . VAL A 1 98 ? 0.219 -10.770 -13.808 1.00 86.94 98 VAL A N 1
ATOM 724 C CA . VAL A 1 98 ? 1.680 -10.845 -13.917 1.00 86.94 98 VAL A CA 1
ATOM 725 C C . VAL A 1 98 ? 2.139 -12.262 -14.241 1.00 86.94 98 VAL A C 1
ATOM 727 O O . VAL A 1 98 ? 2.981 -12.427 -15.120 1.00 86.94 98 VAL A O 1
ATOM 730 N N . LEU A 1 99 ? 1.569 -13.287 -13.601 1.00 86.88 99 LEU A N 1
ATOM 731 C CA . LEU A 1 99 ? 1.861 -14.675 -13.951 1.00 86.88 99 LEU A CA 1
ATOM 732 C C . LEU A 1 99 ? 1.546 -14.916 -15.428 1.00 86.88 99 LEU A C 1
ATOM 734 O O . LEU A 1 99 ? 2.446 -15.298 -16.163 1.00 86.88 99 LEU A O 1
ATOM 738 N N . ALA A 1 100 ? 0.339 -14.589 -15.895 1.00 87.75 100 ALA A N 1
ATOM 739 C CA . ALA A 1 100 ? -0.056 -14.782 -17.292 1.00 87.75 100 ALA A CA 1
ATOM 740 C C . ALA A 1 100 ? 0.913 -14.137 -18.306 1.00 87.75 100 ALA A C 1
ATOM 742 O O . ALA A 1 100 ? 1.166 -14.719 -19.358 1.00 87.75 100 ALA A O 1
ATOM 743 N N . LEU A 1 101 ? 1.482 -12.970 -17.984 1.00 87.38 101 LEU A N 1
ATOM 744 C CA . LEU A 1 101 ? 2.417 -12.246 -18.853 1.00 87.38 101 LEU A CA 1
ATOM 745 C C . LEU A 1 101 ? 3.878 -12.725 -18.742 1.00 87.38 101 LEU A C 1
ATOM 747 O O . LEU A 1 101 ? 4.638 -12.565 -19.694 1.00 87.38 101 LEU A O 1
ATOM 751 N N . PHE A 1 102 ? 4.284 -13.299 -17.604 1.00 85.94 102 PHE A N 1
ATOM 752 C CA . PHE A 1 102 ? 5.687 -13.616 -17.289 1.00 85.94 102 PHE A CA 1
ATOM 753 C C . PHE A 1 102 ? 5.921 -15.079 -16.874 1.00 85.94 102 PHE A C 1
ATOM 755 O O . PHE A 1 102 ? 6.930 -15.378 -16.236 1.00 85.94 102 PHE A O 1
ATOM 762 N N . LEU A 1 103 ? 5.032 -16.003 -17.259 1.00 81.44 103 LEU A N 1
ATOM 763 C CA . LEU A 1 103 ? 5.072 -17.440 -16.924 1.00 81.44 103 LEU A CA 1
ATOM 764 C C . LEU A 1 103 ? 6.437 -18.116 -17.157 1.00 81.44 103 LEU A C 1
ATOM 766 O O . LEU A 1 103 ? 6.781 -19.058 -16.450 1.00 81.44 103 LEU A O 1
ATOM 770 N N . THR A 1 104 ? 7.214 -17.653 -18.139 1.00 83.56 104 THR A N 1
ATOM 771 C CA . THR A 1 104 ? 8.515 -18.232 -18.519 1.00 83.56 104 THR A CA 1
ATOM 772 C C . THR A 1 104 ? 9.704 -17.664 -17.740 1.00 83.56 104 THR A C 1
ATOM 774 O O . THR A 1 104 ? 10.823 -18.158 -17.884 1.00 83.56 104 THR A O 1
ATOM 777 N N . ARG A 1 105 ? 9.500 -16.634 -16.909 1.00 80.31 105 ARG A N 1
ATOM 778 C CA . ARG A 1 105 ? 10.568 -16.023 -16.113 1.00 80.31 105 ARG A CA 1
ATOM 779 C C . ARG A 1 105 ? 10.891 -16.902 -14.901 1.00 80.31 105 ARG A C 1
ATOM 781 O O . ARG A 1 105 ? 10.031 -17.172 -14.067 1.00 80.31 105 ARG A O 1
ATOM 788 N N . SER A 1 106 ? 12.151 -17.303 -14.760 1.00 78.94 106 SER A N 1
ATOM 789 C CA . SER A 1 106 ? 12.632 -18.030 -13.579 1.00 78.94 106 SER A CA 1
ATOM 790 C C . SER A 1 106 ? 12.377 -17.232 -12.292 1.00 78.94 106 SER A C 1
ATOM 792 O O . SER A 1 106 ? 12.647 -16.033 -12.256 1.00 78.94 106 SER A O 1
ATOM 794 N N . GLY A 1 107 ? 11.879 -17.893 -11.243 1.00 80.06 107 GLY A N 1
ATOM 795 C CA . GLY A 1 107 ? 11.609 -17.277 -9.933 1.00 80.06 107 GLY A CA 1
ATOM 796 C C . GLY A 1 107 ? 10.217 -16.647 -9.776 1.00 80.06 107 GLY A C 1
ATOM 797 O O . GLY A 1 107 ? 9.771 -16.448 -8.649 1.00 80.06 107 GLY A O 1
ATOM 798 N N . ILE A 1 108 ? 9.463 -16.445 -10.867 1.00 82.88 108 ILE A N 1
ATOM 799 C CA . ILE A 1 108 ? 8.173 -15.726 -10.825 1.00 82.88 108 ILE A CA 1
ATOM 800 C C . ILE A 1 108 ? 7.109 -16.403 -9.945 1.00 82.88 108 ILE A C 1
ATOM 802 O O . ILE A 1 108 ? 6.260 -15.732 -9.363 1.00 82.88 108 ILE A O 1
ATOM 806 N N . ALA A 1 109 ? 7.150 -17.733 -9.821 1.00 82.94 109 ALA A N 1
ATOM 807 C CA . ALA A 1 109 ? 6.220 -18.480 -8.978 1.00 82.94 109 ALA A CA 1
ATOM 808 C C . ALA A 1 109 ? 6.461 -18.215 -7.484 1.00 82.94 109 ALA A C 1
ATOM 810 O O . ALA A 1 109 ? 5.504 -18.076 -6.724 1.00 82.94 109 ALA A O 1
ATOM 811 N N . LEU A 1 110 ? 7.728 -18.113 -7.068 1.00 82.94 110 LEU A N 1
ATOM 812 C CA . LEU A 1 110 ? 8.082 -17.821 -5.682 1.00 82.94 110 LEU A CA 1
ATOM 813 C C . LEU A 1 110 ? 7.767 -16.360 -5.344 1.00 82.94 110 LEU A C 1
ATOM 815 O O . LEU A 1 110 ? 7.147 -16.109 -4.312 1.00 82.94 110 LEU A O 1
ATOM 819 N N . ASP A 1 111 ? 8.051 -15.435 -6.265 1.00 81.31 111 ASP A N 1
ATOM 820 C CA . ASP A 1 111 ? 7.632 -14.033 -6.164 1.00 81.31 111 ASP A CA 1
ATOM 821 C C . ASP A 1 111 ? 6.109 -13.898 -6.016 1.00 81.31 111 ASP A C 1
ATOM 823 O O . ASP A 1 111 ? 5.621 -13.144 -5.172 1.00 81.31 111 ASP A O 1
ATOM 827 N N . ALA A 1 112 ? 5.336 -14.647 -6.809 1.00 83.06 112 ALA A N 1
ATOM 828 C CA . ALA A 1 112 ? 3.876 -14.650 -6.751 1.00 83.06 112 ALA A CA 1
ATOM 829 C C . ALA A 1 112 ? 3.349 -15.184 -5.415 1.00 83.06 112 ALA A C 1
ATOM 831 O O . ALA A 1 112 ? 2.448 -14.578 -4.826 1.00 83.06 112 ALA A O 1
ATOM 832 N N . VAL A 1 113 ? 3.925 -16.279 -4.907 1.00 85.12 113 VAL A N 1
ATOM 833 C CA . VAL A 1 113 ? 3.579 -16.823 -3.586 1.00 85.12 113 VAL A CA 1
ATOM 834 C C . VAL A 1 113 ? 3.932 -15.822 -2.491 1.00 85.12 113 VAL A C 1
ATOM 836 O O . VAL A 1 113 ? 3.074 -15.519 -1.667 1.00 85.12 113 VAL A O 1
ATOM 839 N N . ALA A 1 114 ? 5.139 -15.256 -2.513 1.00 81.94 114 ALA A N 1
ATOM 840 C CA . ALA A 1 114 ? 5.589 -14.275 -1.529 1.00 81.94 114 ALA A CA 1
ATOM 841 C C . ALA A 1 114 ? 4.731 -12.997 -1.548 1.00 81.94 114 ALA A C 1
ATOM 843 O O . ALA A 1 114 ? 4.411 -12.447 -0.495 1.00 81.94 114 ALA A O 1
ATOM 844 N N . THR A 1 115 ? 4.291 -12.555 -2.729 1.00 82.75 115 THR A N 1
ATOM 845 C CA . THR A 1 115 ? 3.362 -11.423 -2.891 1.00 82.75 115 THR A CA 1
ATOM 846 C C . THR A 1 115 ? 1.983 -11.745 -2.310 1.00 82.75 115 THR A C 1
ATOM 848 O O . THR A 1 115 ? 1.400 -10.940 -1.584 1.00 82.75 115 THR A O 1
ATOM 851 N N . MET A 1 116 ? 1.457 -12.943 -2.582 1.00 83.81 116 MET A N 1
ATOM 852 C CA . MET A 1 116 ? 0.156 -13.393 -2.070 1.00 83.81 116 MET A CA 1
ATOM 853 C C . MET A 1 116 ? 0.138 -13.588 -0.554 1.00 83.81 116 MET A C 1
ATOM 855 O O . MET A 1 116 ? -0.881 -13.316 0.082 1.00 83.81 116 MET A O 1
ATOM 859 N N . THR A 1 117 ? 1.249 -14.038 0.029 1.00 82.06 117 THR A N 1
ATOM 860 C CA . THR A 1 117 ? 1.406 -14.216 1.481 1.00 82.06 117 THR A CA 1
ATOM 861 C C . THR A 1 117 ? 1.872 -12.952 2.197 1.00 82.06 117 THR A C 1
ATOM 863 O O . THR A 1 117 ? 1.992 -12.971 3.419 1.00 82.06 117 THR A O 1
ATOM 866 N N . TRP A 1 118 ? 2.094 -11.859 1.457 1.00 78.12 118 TRP A N 1
ATOM 867 C CA . TRP A 1 118 ? 2.577 -10.571 1.968 1.00 78.12 118 TRP A CA 1
ATOM 868 C C . TRP A 1 118 ? 3.970 -10.675 2.617 1.00 78.12 118 TRP A C 1
ATOM 870 O O . TRP A 1 118 ? 4.338 -9.862 3.460 1.00 78.12 118 TRP A O 1
ATOM 880 N N . TRP A 1 119 ? 4.753 -11.673 2.201 1.00 82.44 119 TRP A N 1
ATOM 881 C CA . TRP A 1 119 ? 6.116 -11.971 2.655 1.00 82.44 119 TRP A CA 1
ATOM 882 C C . TRP A 1 119 ? 7.192 -11.439 1.690 1.00 82.44 119 TRP A C 1
ATOM 884 O O . TRP A 1 119 ? 8.385 -11.700 1.843 1.00 82.44 119 TRP A O 1
ATOM 894 N N . GLN A 1 120 ? 6.795 -10.691 0.662 1.00 78.56 120 GLN A N 1
ATOM 895 C CA . GLN A 1 120 ? 7.682 -10.322 -0.439 1.00 78.56 120 GLN A CA 1
ATOM 896 C C . GLN A 1 120 ? 8.949 -9.577 0.009 1.00 78.56 120 GLN A C 1
ATOM 898 O O . GLN A 1 120 ? 10.016 -9.808 -0.551 1.00 78.56 120 GLN A O 1
ATOM 903 N N . ASN A 1 121 ? 8.873 -8.731 1.039 1.00 78.69 121 ASN A N 1
ATOM 904 C CA . ASN A 1 121 ? 10.047 -7.995 1.520 1.00 78.69 121 ASN A CA 1
ATOM 905 C C . ASN A 1 121 ? 11.119 -8.915 2.109 1.00 78.69 121 ASN A C 1
ATOM 907 O O . ASN A 1 121 ? 12.297 -8.755 1.805 1.00 78.69 121 ASN A O 1
ATOM 911 N N . TRP A 1 122 ? 10.720 -9.922 2.882 1.00 77.69 122 TRP A N 1
ATOM 912 C CA . TRP A 1 122 ? 11.640 -10.917 3.429 1.00 77.69 122 TRP A CA 1
ATOM 913 C C . TRP A 1 122 ? 12.243 -11.802 2.343 1.00 77.69 122 TRP A C 1
ATOM 915 O O . TRP A 1 122 ? 13.424 -12.136 2.407 1.00 77.69 122 TRP A O 1
ATOM 925 N N . HIS A 1 123 ? 11.450 -12.144 1.325 1.00 78.06 123 HIS A N 1
ATOM 926 C CA . HIS A 1 123 ? 11.939 -12.871 0.159 1.00 78.06 123 HIS A CA 1
ATOM 927 C C . HIS A 1 123 ? 13.022 -12.080 -0.591 1.00 78.06 123 HIS A C 1
ATOM 929 O O . HIS A 1 123 ? 14.104 -12.613 -0.824 1.00 78.06 123 HIS A O 1
ATOM 935 N N . LEU A 1 124 ? 12.779 -10.795 -0.870 1.00 72.69 124 LEU A N 1
ATOM 936 C CA . LEU A 1 124 ? 13.742 -9.916 -1.543 1.00 72.69 124 LEU A CA 1
ATOM 937 C C . LEU A 1 124 ? 15.031 -9.719 -0.727 1.00 72.69 124 LEU A C 1
ATOM 939 O O . LEU A 1 124 ? 16.124 -9.715 -1.296 1.00 72.69 124 LEU A O 1
ATOM 943 N N . ILE A 1 125 ? 14.919 -9.603 0.605 1.00 73.50 125 ILE A N 1
ATOM 944 C CA . ILE A 1 125 ? 16.079 -9.547 1.512 1.00 73.50 125 ILE A CA 1
ATOM 945 C C . ILE A 1 125 ? 16.894 -10.842 1.425 1.00 73.50 125 ILE A C 1
ATOM 947 O O . ILE A 1 125 ? 18.117 -10.781 1.311 1.00 73.50 125 ILE A O 1
ATOM 951 N N . ALA A 1 126 ? 16.234 -12.003 1.455 1.00 77.12 126 ALA A N 1
ATOM 952 C CA . ALA A 1 126 ? 16.899 -13.304 1.380 1.00 77.12 126 ALA A CA 1
ATOM 953 C C . ALA A 1 126 ? 17.603 -13.534 0.031 1.00 77.12 126 ALA A C 1
ATOM 955 O O . ALA A 1 126 ? 18.651 -14.173 -0.011 1.00 77.12 126 ALA A O 1
ATOM 956 N N . GLU A 1 127 ? 17.062 -12.985 -1.058 1.00 69.25 127 GLU A N 1
ATOM 957 C CA . GLU A 1 127 ? 17.685 -13.023 -2.387 1.00 69.25 127 GLU A CA 1
ATOM 958 C C . GLU A 1 127 ? 18.812 -11.994 -2.572 1.00 69.25 127 GLU A C 1
ATOM 960 O O . GLU A 1 127 ? 19.500 -12.009 -3.593 1.00 69.25 127 GLU A O 1
ATOM 965 N N . GLY A 1 128 ? 19.013 -11.082 -1.615 1.00 62.47 128 GLY A N 1
ATOM 966 C CA . GLY A 1 128 ? 20.024 -10.028 -1.710 1.00 62.47 128 GLY A CA 1
ATOM 967 C C . GLY A 1 128 ? 19.746 -9.007 -2.820 1.00 62.47 128 GLY A C 1
ATOM 968 O O . GLY A 1 128 ? 20.653 -8.279 -3.232 1.00 62.47 128 GLY A O 1
ATOM 969 N N . THR A 1 129 ? 18.512 -8.936 -3.331 1.00 61.34 129 THR A N 1
ATOM 970 C CA . THR A 1 129 ? 18.162 -8.005 -4.406 1.00 61.34 129 THR A CA 1
ATOM 971 C C . THR A 1 129 ? 17.830 -6.635 -3.826 1.00 61.34 129 THR A C 1
ATOM 973 O O . THR A 1 129 ? 16.849 -6.440 -3.111 1.00 61.34 129 THR A O 1
ATOM 976 N N . SER A 1 130 ? 18.647 -5.633 -4.153 1.00 58.94 130 SER A N 1
ATOM 977 C CA . SER A 1 130 ? 18.326 -4.250 -3.807 1.00 58.94 130 SER A CA 1
ATOM 978 C C . SER A 1 130 ? 17.141 -3.762 -4.650 1.00 58.94 130 SER A C 1
ATOM 980 O O . SER A 1 130 ? 16.974 -4.145 -5.813 1.00 58.94 130 SER A O 1
ATOM 982 N N . TYR A 1 131 ? 16.321 -2.870 -4.085 1.00 58.00 131 TYR A N 1
ATOM 983 C CA . TYR A 1 131 ? 15.221 -2.199 -4.798 1.00 58.00 131 TYR A CA 1
ATOM 984 C C . TYR A 1 131 ? 15.679 -1.565 -6.131 1.00 58.00 131 TYR A C 1
ATOM 986 O O . TYR A 1 131 ? 14.914 -1.490 -7.092 1.00 58.00 131 TYR A O 1
ATOM 994 N N . TRP A 1 132 ? 16.963 -1.203 -6.199 1.00 55.91 132 TRP A N 1
ATOM 995 C CA . TRP A 1 132 ? 17.658 -0.575 -7.322 1.00 55.91 132 TRP A CA 1
ATOM 996 C C . TRP A 1 132 ? 18.327 -1.557 -8.301 1.00 55.91 132 TRP A C 1
ATOM 998 O O . TRP A 1 132 ? 19.021 -1.121 -9.215 1.00 55.91 132 TRP A O 1
ATOM 1008 N N . ALA A 1 133 ? 18.161 -2.873 -8.131 1.00 61.97 133 ALA A N 1
ATOM 1009 C CA . ALA A 1 133 ? 18.809 -3.855 -9.000 1.00 61.97 133 ALA A CA 1
ATOM 1010 C C . ALA A 1 133 ? 18.265 -3.807 -10.442 1.00 61.97 133 ALA A C 1
ATOM 1012 O O . ALA A 1 133 ? 17.056 -3.665 -10.652 1.00 61.97 133 ALA A O 1
ATOM 1013 N N . SER A 1 134 ? 19.167 -4.002 -11.412 1.00 53.94 134 SER A N 1
ATOM 1014 C CA . SER A 1 134 ? 19.002 -3.797 -12.863 1.00 53.94 134 SER A CA 1
ATOM 1015 C C . SER A 1 134 ? 18.062 -4.771 -13.586 1.00 53.94 134 SER A C 1
ATOM 1017 O O . SER A 1 134 ? 17.774 -4.586 -14.765 1.00 53.94 134 SER A O 1
ATOM 1019 N N . SER A 1 135 ? 17.549 -5.802 -12.913 1.00 61.38 135 SER A N 1
ATOM 1020 C CA . SER A 1 135 ? 16.515 -6.699 -13.453 1.00 61.38 135 SER A CA 1
ATOM 1021 C C . SER A 1 135 ? 15.448 -7.003 -12.397 1.00 61.38 135 SER A C 1
ATOM 1023 O O . SER A 1 135 ? 15.427 -8.103 -11.842 1.00 61.38 135 SER A O 1
ATOM 1025 N N . PRO A 1 136 ? 14.562 -6.033 -12.095 1.00 67.12 136 PRO A N 1
ATOM 1026 C CA . PRO A 1 136 ? 13.521 -6.190 -11.089 1.00 67.12 136 PRO A CA 1
ATOM 1027 C C . PRO A 1 136 ? 12.592 -7.367 -11.370 1.00 67.12 136 PRO A C 1
ATOM 1029 O O . PRO A 1 136 ? 12.242 -7.621 -12.523 1.00 67.12 136 PRO A O 1
ATOM 1032 N N . SER A 1 137 ? 12.124 -8.033 -10.313 1.00 72.81 137 SER A N 1
ATOM 1033 C CA . SER A 1 137 ? 10.894 -8.817 -10.413 1.00 72.81 137 SER A CA 1
ATOM 1034 C C . SER A 1 137 ? 9.737 -7.891 -10.821 1.00 72.81 137 SER A C 1
ATOM 1036 O O . SER A 1 137 ? 9.618 -6.801 -10.250 1.00 72.81 137 SER A O 1
ATOM 1038 N N . PRO A 1 138 ? 8.854 -8.298 -11.752 1.00 75.56 138 PRO A N 1
ATOM 1039 C CA . PRO A 1 138 ? 7.645 -7.542 -12.086 1.00 75.56 138 PRO A CA 1
ATOM 1040 C C . PRO A 1 138 ? 6.727 -7.301 -10.876 1.00 75.56 138 PRO A C 1
ATOM 1042 O O . PRO A 1 138 ? 5.962 -6.340 -10.858 1.00 75.56 138 PRO A O 1
ATOM 1045 N N . LEU A 1 139 ? 6.828 -8.141 -9.838 1.00 76.25 139 LEU A N 1
ATOM 1046 C CA . LEU A 1 139 ? 6.067 -8.000 -8.595 1.00 76.25 139 LEU A CA 1
ATOM 1047 C C . LEU A 1 139 ? 6.748 -7.087 -7.569 1.00 76.25 139 LEU A C 1
ATOM 1049 O O . LEU A 1 139 ? 6.164 -6.817 -6.522 1.00 76.25 139 LEU A O 1
ATOM 1053 N N . ARG A 1 140 ? 7.932 -6.523 -7.863 1.00 72.62 140 ARG A N 1
ATOM 1054 C CA . ARG A 1 140 ? 8.694 -5.673 -6.927 1.00 72.62 140 ARG A CA 1
ATOM 1055 C C . ARG A 1 140 ? 7.841 -4.571 -6.293 1.00 72.62 140 ARG A C 1
ATOM 1057 O O . ARG A 1 140 ? 8.016 -4.310 -5.113 1.00 72.62 140 ARG A O 1
ATOM 1064 N N . HIS A 1 141 ? 6.887 -3.977 -7.012 1.00 75.06 141 HIS A N 1
ATOM 1065 C CA . HIS A 1 141 ? 6.015 -2.901 -6.510 1.00 75.06 141 HIS A CA 1
ATOM 1066 C C . HIS A 1 141 ? 5.125 -3.282 -5.309 1.00 75.06 141 HIS A C 1
ATOM 1068 O O . HIS A 1 141 ? 4.681 -2.391 -4.580 1.00 75.06 141 HIS A O 1
ATOM 1074 N N . ALA A 1 142 ? 4.905 -4.575 -5.048 1.00 77.75 142 ALA A N 1
ATOM 1075 C CA . ALA A 1 142 ? 4.179 -5.042 -3.866 1.00 77.75 142 ALA A CA 1
ATOM 1076 C C . ALA A 1 142 ? 5.016 -5.031 -2.563 1.00 77.75 142 ALA A C 1
ATOM 1078 O O . ALA A 1 142 ? 4.506 -5.381 -1.495 1.00 77.75 142 ALA A O 1
ATOM 1079 N N . TRP A 1 143 ? 6.243 -4.490 -2.609 1.00 68.50 143 TRP A N 1
ATOM 1080 C CA . TRP A 1 143 ? 7.049 -4.173 -1.423 1.00 68.50 143 TRP A CA 1
ATOM 1081 C C . TRP A 1 143 ? 6.317 -3.276 -0.411 1.00 68.50 143 TRP A C 1
ATOM 1083 O O . TRP A 1 143 ? 6.473 -3.441 0.793 1.00 68.50 143 TRP A O 1
ATOM 1093 N N . SER A 1 144 ? 5.483 -2.348 -0.890 1.00 63.97 144 SER A N 1
ATOM 1094 C CA . SER A 1 144 ? 4.709 -1.422 -0.046 1.00 63.97 144 SER A CA 1
ATOM 1095 C C . SER A 1 144 ? 3.531 -2.088 0.681 1.00 63.97 144 SER A C 1
ATOM 1097 O O . SER A 1 144 ? 2.952 -1.501 1.596 1.00 63.97 144 SER A O 1
ATOM 1099 N N . LEU A 1 145 ? 3.156 -3.299 0.258 1.00 71.88 145 LEU A N 1
ATOM 1100 C CA . LEU A 1 145 ? 2.058 -4.082 0.824 1.00 71.88 145 LEU A CA 1
ATOM 1101 C C . LEU A 1 145 ? 2.549 -5.129 1.834 1.00 71.88 145 LEU A C 1
ATOM 1103 O O . LEU A 1 145 ? 1.821 -5.470 2.765 1.00 71.88 145 LEU A O 1
ATOM 1107 N N . SER A 1 146 ? 3.759 -5.640 1.625 1.00 62.47 146 SER A N 1
ATOM 1108 C CA . SER A 1 146 ? 4.379 -6.695 2.427 1.00 62.47 146 SER A CA 1
ATOM 1109 C C . SER A 1 146 ? 5.185 -6.076 3.571 1.00 62.47 146 SER A C 1
ATOM 1111 O O . SER A 1 146 ? 5.870 -5.086 3.347 1.00 62.47 146 SER A O 1
ATOM 1113 N N . ILE A 1 147 ? 5.1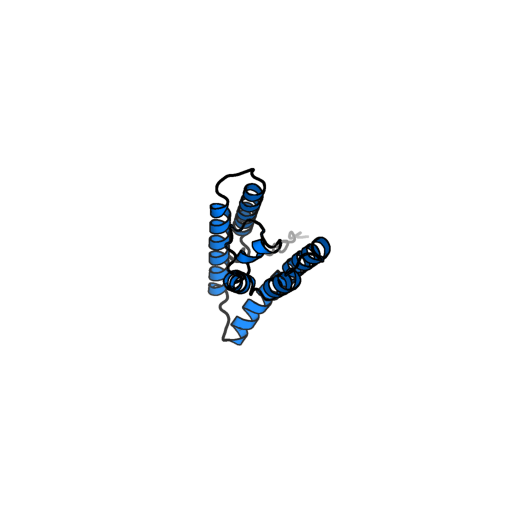20 -6.614 4.790 1.00 59.22 147 ILE A N 1
ATOM 1114 C CA . ILE A 1 147 ? 5.908 -6.160 5.958 1.00 59.22 147 ILE A CA 1
ATOM 1115 C C . ILE A 1 147 ? 6.442 -7.395 6.675 1.00 59.22 147 ILE A C 1
ATOM 1117 O O . ILE A 1 147 ? 5.637 -8.326 6.884 1.00 59.22 147 ILE A O 1
#

Sequence (147 aa):
MTDTPDVADEHPAPPPSIGTLPGLTGLRGIAVVAVVAYHLGYLPGGFVGVDLFFVLSGFLITSLLMSRPPVGAAGLRRWWARRVRRLTPAVAVVVLAVLALFLTRSGIALDAVATMTWWQNWHLIAEGTSYWASSPSPLRHAWSLSI

Secondary structure (DSSP, 8-state):
-----------PPPPPPGGG-HHHHHHHHHHHHHHHHHHTTS-S-HHHHHHHHHHHHHHHHHHHHHHSPPPHHHHHHHHHHHHHHHHHHHHHHHHHHHHHHHTTSTTHHHHHHHHHTT-HHHHHHHTT--TT-SS--TTGGGGGT--

=== Feature glossary ===
Legend for the data blocks above and below:

— What the protein is —

Sequence gives the chain of amino acids in standard one-letter code (A=alanine, C=cysteine, …, Y=tyrosine), read N→C. It is the only feature that is directly encoded by the gene; all structural features are derived from the folded form of this sequence.

The annotation block draws on four external resources. InterPro: which protein families and domains the sequence belongs to. GO: standardized terms for what the protein does, what process it participates in, and where in the cell it acts. CATH: which structural fold it has in the CATH hierarchy. Organism: the species of origin.

— Where its atoms are —

Atomic coordinates in PDBx/mmCIF format — the same representation the Protein Data Bank distributes. Each line of the _atom_site loop places one backbone atom in Cartesian space (units: ångströms, origin: arbitrary).

Six rendered views show the 3D structure from the faces of a cube — i.e. along ±x, ±y, ±z. Rendering representation is drawn randomly per protein from cartoon (secondary-structure ribbons), sticks (backbone bonds), or molecular surface; coloring is either N→C rainbow (blue at the N-terminus through red at the C-terminus) or one color per chain.

— Local backbone conformation —

DSSP 8-state secondary structure assigns each residue one of H (α-helix), G (3₁₀-helix), I (π-helix), E (extended β-strand), B (isolated β-bridge), T (hydrogen-bonded turn), S (bend), or '-' (coil). The assignment is computed from backbone hydrogen-bond geometry via the Kabsch–Sander algorithm.

P-SEA three-state annotation labels each residue as helix, strand, or coil based purely on the geometry of the Cα trace. It serves as a fallback when the full backbone (and thus DSSP) is unavailable.

φ (phi) and ψ (psi) are the two rotatable backbone dihedrals per residue: φ is the C(i-1)–N–Cα–C torsion, ψ is the N–Cα–C–N(i+1) torsion, both in degrees on (−180°, 180°]. α-helical residues cluster near (−60°, −45°); β-strand residues near (−120°, +130°). A Ramachandran plot is simply a scatter of (φ, ψ) for every residue.

— Global shape and packing —

Radius of gyration (Rg) is the root-mean-square distance of Cα atoms from their centroid — a single number for overall size and compactness. A globular domain of N residues has Rg ≈ 2.2·N^0.38 Å; an extended or disordered chain has a much larger Rg. The Cα contact count is the number of residue pairs whose Cα atoms are within 8 Å and are more than four positions apart in sequence — a standard proxy for tertiary packing density. The bounding box is the smallest axis-aligned box enclosing all Cα atoms.

Accessible surface area quantifies burial. A residue with SASA near zero is packed into the hydrophobic core; one with SASA >100 Å² sits on the surface. Computed here via the Shrake–Rupley numerical algorithm with a 1.4 Å probe.

The contact map is a binary N×N matrix image: pixel (i, j) is dark where Cα_i and Cα_j are within 8 Å and |i−j|>4. Because the |i−j|>4 filter removes local helical contacts, off-diagonal stripes parallel to the main diagonal indicate parallel β-sheets; stripes perpendicular to it indicate antiparallel β-sheets. The Ramachandran plot scatters every residue's (φ, ψ) pair against the sterically allowed regions. The PAE heatmap renders the predicted-aligned-error matrix.

— Structural neighborhood —

A 3Di character summarizes, for each residue, the relative orientation of the Cα frame of its nearest spatial neighbor. Because it encodes fold topology rather than chemistry, 3Di alignments detect remote structural similarity that sequence alignment misses.

Structural nearest neighbors (via Foldseek easy-search vs the PDB). Reported per hit: target PDB id, E-value, and alignment TM-score. A TM-score above ~0.5 is the conventional threshold for 'same fold'.

— Confidence and disorder —

For AlphaFold models, the B-factor field carries pLDDT — the model's own estimate of local accuracy on a 0–100 scale. Regions with pLDDT<50 should be treated as essentially unmodeled; they often correspond to intrinsically disordered segments.

B-factor (Debye–Waller factor) reflects atomic displacement in the crystal lattice. It is an experimental observable (units Å²), not a prediction; low values mean the atom is pinned down, high values mean it moves or is heterogeneous across the crystal.

Predicted Aligned Error (PAE) is an AlphaFold confidence matrix: entry (i, j) is the expected error in the position of residue j, in ångströms, when the prediction is superimposed on the true structure at residue i. Low PAE within a block of residues means that block is internally rigid and well-predicted; high PAE between two blocks means their relative placement is uncertain even if each block individually is confident.